Protein AF-K6IDY9-F1 (afdb_monomer)

Nearest PDB structures (foldseek):
  8i21-assembly1_A  TM=3.180E-01  e=1.626E+00  Saccharomyces cerevisiae S288C
  7ocy-assembly1_B  TM=3.130E-01  e=2.986E+00  Enterococcus faecalis
  8rf1-assembly1_B  TM=3.976E-01  e=8.918E+00  Bacillus subtilis
  7ubt-assembly1_A  TM=2.195E-01  e=3.807E+00  Homo sapiens

pLDDT: mean 85.9, std 13.73, range [34.91, 97.25]

Mean predicted aligned error: 7.65 Å

Secondary structure (DSSP, 8-state):
------SEEEEEEE-TTS-EEEEEEEPP-HHHHHHHHHHHHHHHHHHHHHHHHHHHHHHHHHHHHHHHHHHHGGGPPPHHHHHH-GGGTS-HHHHHHHHHHHHHHHHHHHHHHHHHHHHHHHHBTTGGGGHHHHHTS--BTTB-HHHHHHHHHHHHHHH--TTSGGG--

Solvent-accessible surface area (backbone atoms only — not comparable to full-atom values): 9752 Å² total; per-residue (Å²): 133,85,77,84,74,67,78,45,45,80,43,77,46,76,46,89,89,64,60,75,45,78,42,43,25,31,59,71,42,73,73,52,53,56,53,52,49,59,47,47,59,54,39,54,55,29,50,51,54,19,51,53,35,43,51,52,37,54,48,52,56,49,54,53,50,54,54,40,36,73,73,52,57,92,74,53,73,54,72,70,60,44,70,74,48,44,79,84,73,44,56,71,68,58,50,52,51,50,52,52,38,47,52,52,18,47,52,28,48,53,49,37,53,50,48,54,50,49,54,46,51,72,40,28,54,73,30,81,83,48,49,67,60,64,73,66,48,70,74,54,88,92,52,55,64,57,56,52,53,52,53,49,53,57,50,51,56,26,68,56,59,86,74,67,77,75,75,78,123

Foldseek 3Di:
DDPPPPQFDWDWDAADPGDIDIFTWGADDPVLVVQLVVLVVQLVVLVVQLVVLVVVLVVLLVVLLVVQCVVPPPPRDDSVVCVVCVVVRDDPVSVVVSVVSVVSSVVSQVVNVVSLLVLQVSTTDVSVVVVVVLVPHDDDPPDCPSSVVRSVVSVVVNVDDPVPVPPDD

Sequence (169 aa):
MSYNVSPYNETSIVLSGGGEITLPIHLSTIGLHERLSKIQDKLELAIEQHTIAF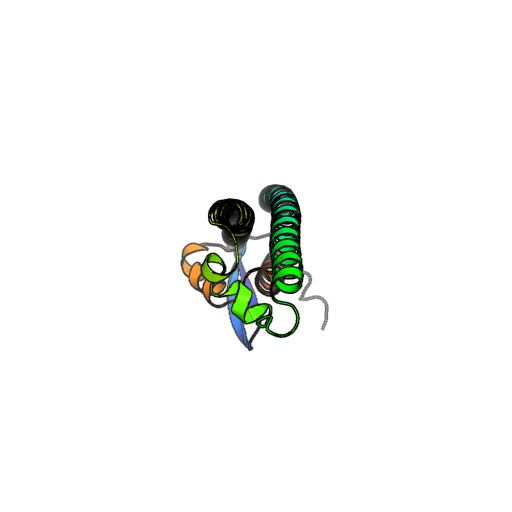NETNHVISELYESYKLLVLEDAVSFVDFCKDLTQYVSEKDCTLFVKKQKEARKYGDKILTLLREKFQVTVFESEKYIEVLNRIPFFYPDFSNIFKFLNEVELATKRNPGESSRKK

Radius of gyration: 22.49 Å; Cα contacts (8 Å, |Δi|>4): 143; chains: 1; bounding box: 52×31×72 Å

Structure (mmCIF, N/CA/C/O backbone):
data_AF-K6IDY9-F1
#
_entry.id   AF-K6IDY9-F1
#
loop_
_atom_site.group_PDB
_atom_site.id
_atom_site.type_symbol
_atom_site.label_atom_id
_atom_site.label_alt_id
_atom_site.label_comp_id
_atom_site.label_asym_id
_atom_site.label_entity_id
_atom_site.label_seq_id
_atom_site.pdbx_PDB_ins_code
_atom_site.Cartn_x
_atom_site.Cartn_y
_atom_site.Cartn_z
_atom_site.occupancy
_atom_site.B_iso_or_equiv
_atom_site.auth_seq_id
_atom_site.auth_comp_id
_atom_site.auth_asym_id
_atom_site.auth_atom_id
_atom_site.pdbx_PDB_model_num
ATOM 1 N N . MET A 1 1 ? 25.370 3.578 -40.507 1.00 38.12 1 MET A N 1
ATOM 2 C CA . MET A 1 1 ? 24.564 2.555 -39.815 1.00 38.12 1 MET A CA 1
ATOM 3 C C . MET A 1 1 ? 23.777 3.254 -38.726 1.00 38.12 1 MET A C 1
ATOM 5 O O . MET A 1 1 ? 24.370 3.715 -37.761 1.00 38.12 1 MET A O 1
ATOM 9 N N . SER A 1 2 ? 22.480 3.447 -38.936 1.00 36.50 2 SER A N 1
ATOM 10 C CA . SER A 1 2 ? 21.563 3.981 -37.931 1.00 36.50 2 SER A CA 1
ATOM 11 C C . SER A 1 2 ? 21.327 2.888 -36.894 1.00 36.50 2 SER A C 1
ATOM 13 O O . SER A 1 2 ? 20.609 1.925 -37.149 1.00 36.50 2 SER A O 1
ATOM 15 N N . TYR A 1 3 ? 21.984 2.999 -35.742 1.00 45.84 3 TYR A N 1
ATOM 16 C CA . TYR A 1 3 ? 21.614 2.198 -34.585 1.00 45.84 3 TYR A CA 1
ATOM 17 C C . TYR A 1 3 ? 20.211 2.645 -34.168 1.00 45.84 3 TYR A C 1
ATOM 19 O O . TYR A 1 3 ? 20.046 3.737 -33.629 1.00 45.84 3 TYR A O 1
ATOM 27 N N . ASN A 1 4 ? 19.198 1.827 -34.460 1.00 46.06 4 ASN A N 1
ATOM 28 C CA . ASN A 1 4 ? 17.888 1.944 -33.827 1.00 46.06 4 ASN A CA 1
ATOM 29 C C . ASN A 1 4 ? 18.073 1.594 -32.348 1.00 46.06 4 ASN A C 1
ATOM 31 O O . ASN A 1 4 ? 17.922 0.445 -31.940 1.00 46.06 4 ASN A O 1
ATOM 35 N N . VAL A 1 5 ? 18.482 2.581 -31.554 1.00 60.47 5 VAL A N 1
ATOM 36 C CA . VAL A 1 5 ? 18.491 2.459 -30.100 1.00 60.47 5 VAL A CA 1
ATOM 37 C C . VAL A 1 5 ? 17.040 2.600 -29.666 1.00 60.47 5 VAL A C 1
ATOM 39 O O . VAL A 1 5 ? 16.503 3.706 -29.623 1.00 60.47 5 VAL A O 1
ATOM 42 N N . SER A 1 6 ? 16.382 1.467 -29.421 1.00 69.06 6 SER A N 1
ATOM 43 C CA . SER A 1 6 ? 15.067 1.464 -28.782 1.00 69.06 6 SER A CA 1
ATOM 44 C C . SER A 1 6 ? 15.169 2.219 -27.448 1.00 69.06 6 SER A C 1
ATOM 46 O O . SER A 1 6 ? 16.109 1.962 -26.692 1.00 69.06 6 SER A O 1
ATOM 48 N N . PRO A 1 7 ? 14.250 3.150 -27.125 1.00 79.50 7 PRO A N 1
ATOM 49 C CA . PRO A 1 7 ? 14.320 3.935 -25.888 1.00 79.50 7 PRO A CA 1
ATOM 50 C C . PRO A 1 7 ? 13.967 3.122 -24.627 1.00 79.50 7 PRO A C 1
ATOM 52 O O . PRO A 1 7 ? 13.993 3.658 -23.515 1.00 79.50 7 PRO A O 1
ATOM 55 N N . TYR A 1 8 ? 13.627 1.842 -24.796 1.00 82.44 8 TYR A N 1
ATOM 56 C CA . TYR A 1 8 ? 13.223 0.913 -23.749 1.00 82.44 8 TYR A CA 1
ATOM 57 C C . TYR A 1 8 ? 13.728 -0.509 -24.038 1.00 82.44 8 TYR A C 1
ATOM 59 O O . TYR A 1 8 ? 13.993 -0.866 -25.190 1.00 82.44 8 TYR A O 1
ATOM 67 N N . ASN A 1 9 ? 13.796 -1.324 -22.985 1.00 84.44 9 ASN A N 1
ATOM 68 C CA . ASN A 1 9 ? 14.003 -2.769 -23.047 1.00 84.44 9 ASN A CA 1
ATOM 69 C C . ASN A 1 9 ? 12.699 -3.493 -22.718 1.00 84.44 9 ASN A C 1
ATOM 71 O O . ASN A 1 9 ? 12.012 -3.116 -21.774 1.00 84.44 9 ASN A O 1
ATOM 75 N N . GLU A 1 10 ? 12.378 -4.568 -23.427 1.00 87.31 10 GLU A N 1
ATOM 76 C CA . GLU A 1 10 ? 11.294 -5.457 -23.007 1.00 87.31 10 GLU A CA 1
ATOM 77 C C . GLU A 1 10 ? 11.794 -6.394 -21.911 1.00 87.31 10 GLU A C 1
ATOM 79 O O . GLU A 1 10 ? 12.860 -7.001 -22.025 1.00 87.31 10 GLU A O 1
ATOM 84 N N . THR A 1 11 ? 11.046 -6.492 -20.818 1.00 84.94 11 THR A N 1
ATOM 85 C CA . THR A 1 11 ? 11.328 -7.440 -19.740 1.00 84.94 11 THR A CA 1
ATOM 86 C C . THR A 1 11 ? 10.069 -8.179 -19.363 1.00 84.94 11 THR A C 1
ATOM 88 O O . THR A 1 11 ? 9.024 -7.569 -19.146 1.00 84.94 11 THR A O 1
ATOM 91 N N . SER A 1 12 ? 10.195 -9.492 -19.228 1.00 86.38 12 SER A N 1
ATOM 92 C CA . SER A 1 12 ? 9.155 -10.316 -18.643 1.00 86.38 12 SER A CA 1
ATOM 93 C C . SER A 1 12 ? 9.264 -10.365 -17.122 1.00 86.38 12 SER A C 1
ATOM 95 O O . SER A 1 12 ? 10.337 -10.626 -16.574 1.00 86.38 12 SER A O 1
ATOM 97 N N . ILE A 1 13 ? 8.142 -10.134 -16.448 1.00 85.50 13 ILE A N 1
ATOM 98 C CA . ILE A 1 13 ? 8.007 -10.164 -14.991 1.00 85.50 13 ILE A CA 1
ATOM 99 C C . ILE A 1 13 ? 6.927 -11.177 -14.626 1.00 85.50 13 ILE A C 1
ATOM 101 O O . ILE A 1 13 ? 5.865 -11.218 -15.249 1.00 85.50 13 ILE A O 1
ATOM 105 N N . VAL A 1 14 ? 7.197 -11.999 -13.614 1.00 83.00 14 VAL A N 1
ATOM 106 C CA . VAL A 1 14 ? 6.251 -13.007 -13.126 1.00 83.00 14 VAL A CA 1
ATOM 107 C C . VAL A 1 14 ? 5.389 -12.391 -12.031 1.00 83.00 14 VAL A C 1
ATOM 109 O O . VAL A 1 14 ? 5.899 -11.869 -11.044 1.00 83.00 14 VAL A O 1
ATOM 112 N N . LEU A 1 15 ? 4.070 -12.459 -12.189 1.00 79.50 15 LEU A N 1
ATOM 113 C CA . LEU A 1 15 ? 3.131 -11.910 -11.214 1.00 79.50 15 LEU A CA 1
ATOM 114 C C . LEU A 1 15 ? 2.950 -12.847 -10.009 1.00 79.50 15 LEU A C 1
ATOM 116 O O . LEU A 1 15 ? 2.961 -14.077 -10.131 1.00 79.50 15 LEU A O 1
ATOM 120 N N . SER A 1 16 ? 2.711 -12.258 -8.834 1.00 68.62 16 SER A N 1
ATOM 121 C CA . SER A 1 16 ? 2.279 -12.985 -7.635 1.00 68.62 16 SER A CA 1
ATOM 122 C C . SER A 1 16 ? 0.907 -13.624 -7.887 1.00 68.62 16 SER A C 1
ATOM 124 O O . SER A 1 16 ? -0.102 -12.928 -7.899 1.00 68.62 16 SER A O 1
ATOM 126 N N . GLY A 1 17 ? 0.872 -14.941 -8.107 1.00 67.06 17 GLY A N 1
ATOM 127 C CA . GLY A 1 17 ? -0.341 -15.683 -8.494 1.00 67.06 17 GLY A CA 1
ATOM 128 C C . GLY A 1 17 ? -0.213 -16.455 -9.811 1.00 67.06 17 GLY A C 1
ATOM 129 O O . GLY A 1 17 ? -1.101 -17.232 -10.148 1.00 67.06 17 GLY A O 1
ATOM 130 N N . GLY A 1 18 ? 0.912 -16.298 -10.516 1.00 69.62 18 GLY A N 1
ATOM 131 C CA . GLY A 1 18 ? 1.159 -16.934 -11.806 1.00 69.62 18 GLY A CA 1
ATOM 132 C C . GLY A 1 18 ? 0.784 -16.026 -12.978 1.00 69.62 18 GLY A C 1
ATOM 133 O O . GLY A 1 18 ? -0.021 -15.107 -12.854 1.00 69.62 18 GLY A O 1
ATOM 134 N N . GLY A 1 19 ? 1.408 -16.283 -14.125 1.00 77.06 19 GLY A N 1
ATOM 135 C CA . GLY A 1 19 ? 1.336 -15.415 -15.297 1.00 77.06 19 GLY A CA 1
ATOM 136 C C . GLY A 1 19 ? 2.592 -14.560 -15.449 1.00 77.06 19 GLY A C 1
ATOM 137 O O . GLY A 1 19 ? 3.124 -14.011 -14.486 1.00 77.06 19 GLY A O 1
ATOM 138 N N . GLU A 1 20 ? 3.074 -14.486 -16.682 1.00 85.12 20 GLU A N 1
ATOM 139 C CA . GLU A 1 20 ? 4.225 -13.690 -17.089 1.00 85.12 20 GLU A CA 1
ATOM 140 C C . GLU A 1 20 ? 3.715 -12.498 -17.897 1.00 85.12 20 GLU A C 1
ATOM 142 O O . GLU A 1 20 ? 2.829 -12.649 -18.743 1.00 85.12 20 GLU A O 1
ATOM 147 N N . ILE A 1 21 ? 4.236 -11.308 -17.610 1.00 86.94 21 ILE A N 1
ATOM 148 C CA . ILE A 1 21 ? 3.858 -10.090 -18.316 1.00 86.94 21 ILE A CA 1
ATOM 149 C C . ILE A 1 21 ? 5.097 -9.400 -18.854 1.00 86.94 21 ILE A C 1
ATOM 151 O O . ILE A 1 21 ? 6.070 -9.195 -18.131 1.00 86.94 21 ILE A O 1
ATOM 155 N N . THR A 1 22 ? 5.062 -9.046 -20.131 1.00 89.56 22 THR A N 1
ATOM 156 C CA . THR A 1 22 ? 6.149 -8.315 -20.774 1.00 89.56 22 THR A CA 1
ATOM 157 C C . THR A 1 22 ? 5.866 -6.823 -20.678 1.00 89.56 22 THR A C 1
ATOM 159 O O . THR A 1 22 ? 4.805 -6.359 -21.096 1.00 89.56 22 THR A O 1
ATOM 162 N N . LEU A 1 23 ? 6.808 -6.077 -20.106 1.00 90.69 23 LEU A N 1
ATOM 163 C CA . LEU A 1 23 ? 6.736 -4.630 -19.956 1.00 90.69 23 LEU A CA 1
ATOM 164 C C . LEU A 1 23 ? 7.880 -3.958 -20.714 1.00 90.69 23 LEU A C 1
ATOM 166 O O . LEU A 1 23 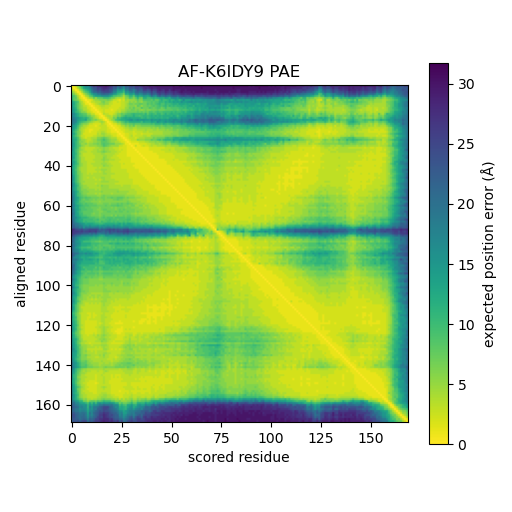? 9.025 -4.411 -20.613 1.00 90.69 23 LEU A O 1
ATOM 170 N N . PRO A 1 24 ? 7.608 -2.854 -21.424 1.00 91.81 24 PRO A N 1
ATOM 171 C CA . PRO A 1 24 ? 8.651 -1.989 -21.944 1.00 91.81 24 PRO A CA 1
ATOM 172 C C . PRO A 1 24 ? 9.185 -1.114 -20.803 1.00 91.81 24 PRO A C 1
ATOM 174 O O . PRO A 1 24 ? 8.483 -0.270 -20.257 1.00 91.81 24 PRO A O 1
ATOM 177 N N . ILE A 1 25 ? 10.434 -1.319 -20.412 1.00 90.94 25 ILE A N 1
ATOM 178 C CA . ILE A 1 25 ? 11.077 -0.661 -19.274 1.00 90.94 25 ILE A CA 1
ATOM 179 C C . ILE A 1 25 ? 12.100 0.356 -19.779 1.00 90.94 25 ILE A C 1
ATOM 181 O O . ILE A 1 25 ? 12.894 0.066 -20.676 1.00 90.94 25 ILE A O 1
ATOM 185 N N . HIS A 1 26 ? 12.101 1.556 -19.200 1.00 87.31 26 HIS A N 1
ATOM 186 C CA . HIS A 1 26 ? 13.070 2.596 -19.529 1.00 87.31 26 HIS A CA 1
ATOM 187 C C . HIS A 1 26 ? 14.515 2.132 -19.299 1.00 87.31 26 HIS A C 1
ATOM 189 O O . HIS A 1 26 ? 14.833 1.466 -18.312 1.00 87.31 26 HIS A O 1
ATOM 195 N N . LEU A 1 27 ? 15.412 2.544 -20.198 1.00 83.81 27 LEU A N 1
ATOM 196 C CA . LEU A 1 27 ? 16.846 2.311 -20.044 1.00 83.81 27 LEU A CA 1
ATOM 197 C C . LEU A 1 27 ? 17.410 3.041 -18.815 1.00 83.81 27 LEU A C 1
ATOM 199 O O . LEU A 1 27 ? 17.022 4.173 -18.506 1.00 83.81 27 LEU A O 1
ATOM 203 N N . SER A 1 28 ? 18.386 2.407 -18.161 1.00 83.75 28 SER A N 1
ATOM 204 C CA . SER A 1 28 ? 19.150 2.994 -17.056 1.00 83.75 28 SER A CA 1
ATOM 205 C C . SER A 1 28 ? 19.803 4.313 -17.480 1.00 83.75 28 SER A C 1
ATOM 207 O O . SER A 1 28 ? 20.655 4.344 -18.367 1.00 83.75 28 SER A O 1
ATOM 209 N N . THR A 1 29 ? 19.426 5.413 -16.829 1.00 84.75 29 THR A N 1
ATOM 210 C CA . THR A 1 29 ? 20.029 6.742 -17.022 1.00 84.75 29 THR A CA 1
ATOM 211 C C . THR A 1 29 ? 20.164 7.447 -15.678 1.00 84.75 29 THR A C 1
ATOM 213 O O . THR A 1 29 ? 19.381 7.191 -14.766 1.00 84.75 29 THR A O 1
ATOM 216 N N . ILE A 1 30 ? 21.117 8.377 -15.549 1.00 83.88 30 ILE A N 1
ATOM 217 C CA . ILE A 1 30 ? 21.296 9.168 -14.314 1.00 83.88 30 ILE A CA 1
ATOM 218 C C . ILE A 1 30 ? 19.984 9.873 -13.929 1.00 83.88 30 ILE A C 1
ATOM 220 O O . ILE A 1 30 ? 19.530 9.757 -12.795 1.00 83.88 30 ILE A O 1
ATOM 224 N N . GLY A 1 31 ? 19.304 10.501 -14.896 1.00 87.31 31 GLY A N 1
ATOM 225 C CA . GLY A 1 31 ? 18.021 11.171 -14.658 1.00 87.31 31 GLY A CA 1
ATOM 226 C C . GLY A 1 31 ? 16.860 10.228 -14.304 1.00 87.31 31 GLY A C 1
ATOM 227 O O . GLY A 1 31 ? 15.883 10.660 -13.692 1.00 87.31 31 GLY A O 1
ATOM 228 N N . LEU A 1 32 ? 16.921 8.940 -14.665 1.00 88.44 32 LEU A N 1
ATOM 229 C CA . LEU A 1 32 ? 15.981 7.933 -14.161 1.00 88.44 32 LEU A CA 1
ATOM 230 C C . LEU A 1 32 ? 16.250 7.647 -12.678 1.00 88.44 32 LEU A C 1
ATOM 232 O O . LEU A 1 32 ? 15.324 7.731 -11.874 1.00 88.44 32 LEU A O 1
ATOM 236 N N . HIS A 1 33 ? 17.509 7.394 -12.310 1.00 88.69 33 HIS A N 1
ATOM 237 C CA . HIS A 1 33 ? 17.902 7.113 -10.922 1.00 88.69 33 HIS A CA 1
ATOM 238 C C . HIS A 1 33 ? 17.588 8.273 -9.978 1.00 88.69 33 HIS A C 1
ATOM 240 O O . HIS A 1 33 ? 17.046 8.045 -8.903 1.00 88.69 33 HIS A O 1
ATOM 246 N N . GLU A 1 34 ? 17.827 9.519 -10.392 1.00 90.69 34 GLU A N 1
ATOM 247 C CA . GLU A 1 34 ? 17.468 10.699 -9.592 1.00 90.69 34 GLU A CA 1
ATOM 248 C C . GLU A 1 34 ? 15.959 10.799 -9.328 1.00 90.69 34 GLU A C 1
ATOM 250 O O . GLU A 1 34 ? 15.537 11.144 -8.222 1.00 90.69 34 GLU A O 1
ATOM 255 N N . ARG A 1 35 ? 15.124 10.500 -10.333 1.00 92.25 35 ARG A N 1
ATOM 256 C CA . ARG A 1 35 ? 13.662 10.501 -10.175 1.00 92.25 35 ARG A CA 1
ATOM 257 C C . ARG A 1 35 ? 13.205 9.378 -9.249 1.00 92.25 35 ARG A C 1
ATOM 259 O O . ARG A 1 35 ? 12.384 9.630 -8.372 1.00 92.25 35 ARG A O 1
ATOM 266 N N . LEU A 1 36 ? 13.761 8.177 -9.408 1.00 93.00 36 LEU A N 1
ATOM 267 C CA . LEU A 1 36 ? 13.458 7.032 -8.548 1.00 93.00 36 LEU A CA 1
ATOM 268 C C . LEU A 1 36 ? 13.886 7.275 -7.099 1.00 93.00 36 LEU A C 1
ATOM 270 O O . LEU A 1 36 ? 13.103 6.996 -6.200 1.00 93.00 36 LEU A O 1
ATOM 274 N N . SER A 1 37 ? 15.061 7.871 -6.874 1.00 93.06 37 SER A N 1
ATOM 275 C CA . SER A 1 37 ? 15.534 8.241 -5.533 1.00 93.06 37 SER A CA 1
ATOM 276 C C . SER A 1 37 ? 14.577 9.220 -4.854 1.00 93.06 37 SER A C 1
ATOM 278 O O . SER A 1 37 ? 14.148 8.979 -3.735 1.00 93.06 37 SER A O 1
ATOM 280 N N . LYS A 1 38 ? 14.141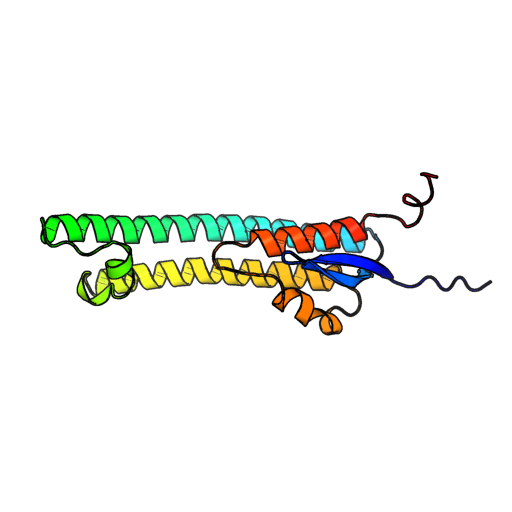 10.278 -5.554 1.00 95.50 38 LYS A N 1
ATOM 281 C CA . LYS A 1 38 ? 13.170 11.242 -5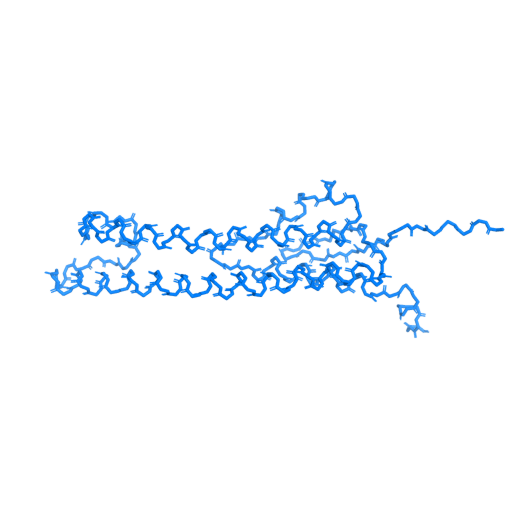.001 1.00 95.50 38 LYS A CA 1
ATOM 282 C C . LYS A 1 38 ? 11.821 10.606 -4.660 1.00 95.50 38 LYS A C 1
ATOM 284 O O . LYS A 1 38 ? 11.147 11.066 -3.740 1.00 95.50 38 LYS A O 1
ATOM 289 N N . ILE A 1 39 ? 11.386 9.608 -5.432 1.00 96.00 39 ILE A N 1
ATOM 290 C CA . ILE A 1 39 ? 10.163 8.853 -5.131 1.00 96.00 39 ILE A CA 1
ATOM 291 C C . ILE A 1 39 ? 10.392 7.969 -3.904 1.00 96.00 39 ILE A C 1
ATOM 293 O O . ILE A 1 39 ? 9.537 7.949 -3.024 1.00 96.00 39 ILE A O 1
ATOM 297 N N . GLN A 1 40 ? 11.541 7.297 -3.823 1.00 94.75 40 GLN A N 1
ATOM 298 C CA . GLN A 1 40 ? 11.915 6.441 -2.701 1.00 94.75 40 GLN A CA 1
ATOM 299 C C . GLN A 1 40 ? 11.946 7.219 -1.376 1.00 94.75 40 GLN A C 1
ATOM 301 O O . GLN A 1 40 ? 11.294 6.795 -0.428 1.00 94.75 40 GLN A O 1
ATOM 306 N N . ASP A 1 41 ? 12.562 8.404 -1.338 1.00 96.62 41 ASP A N 1
ATOM 307 C CA . ASP A 1 41 ? 12.604 9.247 -0.131 1.00 96.62 41 ASP A CA 1
ATOM 308 C C . ASP A 1 41 ? 11.189 9.626 0.353 1.00 96.62 41 ASP A C 1
ATOM 310 O O . ASP A 1 41 ? 10.858 9.571 1.540 1.00 96.62 41 ASP A O 1
ATOM 314 N N . LYS A 1 42 ? 10.301 9.994 -0.582 1.00 97.25 42 LYS A N 1
ATOM 315 C CA . LYS A 1 42 ? 8.897 10.318 -0.268 1.00 97.25 42 LYS A CA 1
ATOM 316 C C . LYS A 1 42 ? 8.113 9.095 0.198 1.00 97.25 42 LYS A C 1
ATOM 318 O O . LYS A 1 42 ? 7.189 9.241 1.002 1.00 97.25 42 LYS A O 1
ATOM 323 N N . LEU A 1 43 ? 8.428 7.931 -0.361 1.00 96.56 43 LEU A N 1
ATOM 324 C CA . LEU A 1 43 ? 7.774 6.661 -0.080 1.00 96.56 43 LEU A CA 1
ATOM 325 C C . LEU A 1 43 ? 8.129 6.177 1.322 1.00 96.56 43 LEU A C 1
ATOM 327 O O . LEU A 1 43 ? 7.224 5.823 2.068 1.00 96.56 43 LEU A O 1
ATOM 331 N N . GLU A 1 44 ? 9.399 6.263 1.712 1.00 96.12 44 GLU A N 1
ATOM 332 C CA . GLU A 1 44 ? 9.864 5.957 3.069 1.00 96.12 44 GLU A CA 1
ATOM 333 C C . GLU A 1 44 ? 9.156 6.822 4.112 1.00 96.12 44 GLU A C 1
ATOM 335 O O . GLU A 1 44 ? 8.549 6.292 5.044 1.00 96.12 44 GLU A O 1
ATOM 340 N N . LEU A 1 45 ? 9.102 8.139 3.888 1.00 96.81 45 LEU A N 1
ATOM 341 C CA . LEU A 1 45 ? 8.373 9.050 4.771 1.00 96.81 45 LEU A CA 1
ATOM 342 C C . LEU A 1 45 ? 6.874 8.710 4.853 1.00 96.81 45 LEU A C 1
ATOM 344 O O . LEU A 1 45 ? 6.270 8.787 5.920 1.00 96.81 45 LEU A O 1
ATOM 348 N N . ALA A 1 46 ? 6.241 8.356 3.730 1.00 95.94 46 ALA A N 1
ATOM 349 C CA . ALA A 1 46 ? 4.824 7.995 3.717 1.00 95.94 46 ALA A CA 1
ATOM 350 C C . ALA A 1 46 ? 4.551 6.672 4.456 1.00 95.94 46 ALA A C 1
ATOM 352 O O . ALA A 1 46 ? 3.536 6.574 5.144 1.00 95.94 46 ALA A O 1
ATOM 353 N N . ILE A 1 47 ? 5.450 5.687 4.344 1.00 95.38 47 ILE A N 1
ATOM 354 C CA . ILE A 1 47 ? 5.384 4.410 5.074 1.00 95.38 47 ILE A CA 1
ATOM 355 C C . ILE A 1 47 ? 5.524 4.643 6.575 1.00 95.38 47 ILE A C 1
ATOM 357 O O . ILE A 1 47 ? 4.747 4.087 7.349 1.00 95.38 47 ILE A O 1
ATOM 361 N N . GLU A 1 48 ? 6.470 5.482 6.993 1.00 96.75 48 GLU A N 1
ATOM 362 C CA . GLU A 1 48 ? 6.653 5.829 8.402 1.00 96.75 48 GLU A CA 1
ATOM 363 C C . GLU A 1 48 ? 5.387 6.487 8.974 1.00 96.75 48 GLU A C 1
ATOM 365 O O . GLU A 1 48 ? 4.832 6.019 9.970 1.00 96.75 48 GLU A O 1
ATOM 370 N N . GLN A 1 49 ? 4.862 7.509 8.287 1.00 96.62 49 GLN A N 1
ATOM 371 C CA . GLN A 1 49 ? 3.626 8.202 8.673 1.00 96.62 49 GLN A CA 1
ATOM 372 C C . GLN A 1 49 ? 2.423 7.253 8.755 1.00 96.62 49 GLN A C 1
ATOM 374 O O . GLN A 1 49 ? 1.648 7.306 9.712 1.00 96.62 49 GLN A O 1
ATOM 379 N N . HIS A 1 50 ? 2.269 6.375 7.760 1.00 96.81 50 HIS A N 1
ATOM 380 C CA . HIS A 1 50 ? 1.210 5.369 7.730 1.00 96.81 50 HIS A CA 1
ATOM 381 C C . HIS A 1 50 ? 1.327 4.392 8.896 1.00 96.81 50 HIS A C 1
ATOM 383 O O . HIS A 1 50 ? 0.340 4.168 9.591 1.00 96.81 50 HIS A O 1
ATOM 389 N N . THR A 1 51 ? 2.527 3.870 9.145 1.00 94.62 51 THR A N 1
ATOM 390 C CA . THR A 1 51 ? 2.788 2.891 10.206 1.00 94.62 51 THR A CA 1
ATOM 391 C C . THR A 1 51 ? 2.446 3.467 11.576 1.00 94.62 51 THR A C 1
ATOM 393 O O . THR A 1 51 ? 1.741 2.824 12.353 1.00 94.62 51 THR A O 1
ATOM 396 N N . ILE A 1 52 ? 2.881 4.699 11.857 1.00 96.06 52 ILE A N 1
ATO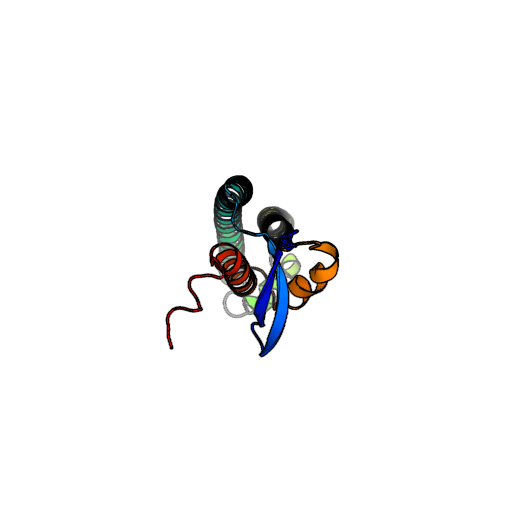M 397 C CA . ILE A 1 52 ? 2.575 5.391 13.115 1.00 96.06 52 ILE A CA 1
ATOM 398 C C . ILE A 1 52 ? 1.059 5.574 13.264 1.00 96.06 52 ILE A C 1
ATOM 400 O O . ILE A 1 52 ? 0.476 5.103 14.239 1.00 96.06 52 ILE A O 1
ATOM 404 N N . ALA A 1 53 ? 0.398 6.178 12.272 1.00 94.50 53 ALA A N 1
ATOM 405 C CA . ALA A 1 53 ? -1.039 6.447 12.332 1.00 94.50 53 ALA A CA 1
ATOM 406 C C . ALA A 1 53 ? -1.884 5.161 12.425 1.00 94.50 53 ALA A C 1
ATOM 408 O O . ALA A 1 53 ? -2.902 5.122 13.124 1.00 94.50 53 ALA A O 1
ATOM 409 N N . PHE A 1 54 ? -1.471 4.095 11.737 1.00 94.50 54 PHE A N 1
ATOM 410 C CA . PHE A 1 54 ? -2.135 2.796 11.772 1.00 94.50 54 PHE A CA 1
ATOM 411 C C . PHE A 1 54 ? -1.986 2.124 13.142 1.00 94.50 54 PHE A C 1
ATOM 413 O O . PHE A 1 54 ? -2.979 1.663 13.704 1.00 94.50 54 PHE A O 1
ATOM 420 N N . ASN A 1 55 ? -0.782 2.138 13.720 1.00 94.50 55 ASN A N 1
ATOM 421 C CA . ASN A 1 55 ? -0.534 1.594 15.055 1.00 94.50 55 ASN A CA 1
ATOM 422 C C . ASN A 1 55 ? -1.298 2.363 16.136 1.00 94.50 55 ASN A C 1
ATOM 424 O O . ASN A 1 55 ? -1.913 1.741 16.999 1.00 94.50 55 ASN A O 1
ATOM 428 N N . GLU A 1 56 ? -1.341 3.695 16.060 1.00 94.00 56 GLU A N 1
ATOM 429 C CA . GLU A 1 56 ? -2.168 4.505 16.959 1.00 94.00 56 GLU A CA 1
ATOM 430 C C . GLU A 1 56 ? -3.656 4.164 16.836 1.00 94.00 56 GLU A C 1
ATOM 432 O O . GLU A 1 56 ? -4.357 4.056 17.838 1.00 94.00 56 GLU A O 1
ATOM 437 N N . THR A 1 57 ? -4.152 3.980 15.610 1.00 93.19 57 THR A N 1
ATOM 438 C CA . THR A 1 57 ? -5.552 3.603 15.369 1.00 93.19 57 THR A CA 1
ATOM 439 C C . THR A 1 57 ? -5.865 2.230 15.973 1.00 93.19 57 THR A C 1
ATOM 441 O O . THR A 1 57 ? -6.897 2.070 16.626 1.00 93.19 57 THR A O 1
ATOM 444 N N . ASN A 1 58 ? -4.961 1.256 15.809 1.00 92.75 58 ASN A N 1
ATOM 445 C CA . ASN A 1 58 ? -5.096 -0.086 16.382 1.00 92.75 58 ASN A CA 1
ATOM 446 C C . ASN A 1 58 ? -5.025 -0.086 17.911 1.00 92.75 58 ASN A C 1
ATOM 448 O O . ASN A 1 58 ? -5.738 -0.846 18.567 1.00 92.75 58 ASN A O 1
ATOM 452 N N . HIS A 1 59 ? -4.186 0.771 18.486 1.00 93.44 59 HIS A N 1
ATOM 453 C CA . HIS A 1 59 ? -4.114 0.937 19.929 1.00 93.44 59 HIS A CA 1
ATOM 454 C C . HIS A 1 59 ? -5.440 1.472 20.481 1.00 93.44 59 HIS A C 1
ATOM 456 O O . HIS A 1 59 ? -6.019 0.843 21.361 1.00 93.44 59 HIS A O 1
ATOM 462 N N . VAL A 1 60 ? -5.984 2.535 19.876 1.00 93.19 60 VAL A N 1
ATOM 463 C CA . VAL A 1 60 ? -7.266 3.129 20.291 1.00 93.19 60 VAL A CA 1
ATOM 464 C C . VAL A 1 60 ? -8.406 2.114 20.239 1.00 93.19 60 VAL A C 1
ATOM 466 O O . VAL A 1 60 ? -9.159 1.996 21.200 1.00 93.19 60 VAL A O 1
ATOM 469 N N . ILE A 1 61 ? -8.547 1.348 19.152 1.00 93.75 61 ILE A N 1
ATOM 470 C CA . ILE A 1 61 ? -9.638 0.362 19.075 1.00 93.75 61 ILE A CA 1
ATOM 471 C C . ILE A 1 61 ? -9.475 -0.776 20.086 1.00 93.75 61 ILE A C 1
ATOM 473 O O . ILE A 1 61 ? -10.469 -1.282 20.604 1.00 93.75 61 ILE A O 1
ATOM 477 N N . SER A 1 62 ? -8.233 -1.146 20.403 1.00 92.75 62 SER A N 1
ATOM 478 C CA . SER A 1 62 ? -7.948 -2.150 21.427 1.00 92.75 62 SER A CA 1
ATOM 479 C C . SER A 1 62 ? -8.337 -1.639 22.815 1.00 92.75 62 SER A C 1
ATOM 481 O O . SER A 1 62 ? -9.026 -2.342 23.544 1.00 92.75 62 SER A O 1
ATOM 483 N N . GLU A 1 63 ? -7.986 -0.397 23.163 1.00 93.06 63 GLU A N 1
ATOM 484 C CA . GLU A 1 63 ? -8.376 0.220 24.440 1.00 93.06 63 GLU A CA 1
ATOM 485 C C . GLU A 1 63 ? -9.896 0.356 24.587 1.00 93.06 63 GLU A C 1
ATOM 487 O O . GLU A 1 63 ? -10.445 0.098 25.662 1.00 93.06 63 GLU A O 1
ATOM 492 N N . LEU A 1 64 ? -10.591 0.713 23.503 1.00 93.25 64 LEU A N 1
ATOM 493 C CA . LEU A 1 64 ? -12.053 0.768 23.485 1.00 93.25 64 LEU A CA 1
ATOM 494 C C . LEU A 1 64 ? -12.667 -0.614 23.724 1.00 93.25 64 LEU A C 1
ATOM 496 O O . LEU A 1 64 ? -13.628 -0.733 24.482 1.00 93.25 64 LEU A O 1
ATOM 500 N N . TYR A 1 65 ? -12.094 -1.660 23.128 1.00 93.56 65 TYR A N 1
ATOM 501 C CA . TYR A 1 65 ? -12.559 -3.027 23.334 1.00 93.56 65 TYR A CA 1
ATOM 502 C C . TYR A 1 65 ? -12.297 -3.539 24.754 1.00 93.56 65 TYR A C 1
ATOM 504 O O . TYR A 1 65 ? -13.176 -4.149 25.359 1.00 93.56 65 TYR A O 1
ATOM 512 N N . GLU A 1 66 ? -11.118 -3.269 25.321 1.00 92.06 66 GLU A N 1
ATOM 513 C CA . GLU A 1 66 ? -10.824 -3.607 26.720 1.00 92.06 66 GLU A CA 1
ATOM 514 C C . GLU A 1 66 ? -11.785 -2.895 27.678 1.00 92.06 66 GLU A C 1
ATOM 516 O O . GLU A 1 66 ? -12.342 -3.519 28.580 1.00 92.06 66 GLU A O 1
ATOM 521 N N . SER A 1 67 ? -12.047 -1.608 27.437 1.00 90.50 67 SER A N 1
ATOM 522 C CA . SER A 1 67 ? -12.999 -0.826 28.231 1.00 90.50 67 SER A CA 1
ATOM 523 C C . SER A 1 67 ? -14.416 -1.391 28.134 1.00 90.50 67 SER A C 1
ATOM 525 O O . SER A 1 67 ? -15.097 -1.525 29.148 1.00 90.50 67 SER A O 1
ATOM 527 N N . TYR A 1 68 ? -14.846 -1.779 26.930 1.00 89.94 68 TYR A N 1
ATOM 528 C CA . TYR A 1 68 ? -16.122 -2.456 26.712 1.00 89.94 68 TYR A CA 1
ATOM 529 C C . TYR A 1 68 ? -16.205 -3.767 27.507 1.00 89.94 68 TYR A C 1
ATOM 531 O O . TYR A 1 68 ? -17.150 -3.946 28.271 1.00 89.94 68 TYR A O 1
ATOM 539 N N . LYS A 1 69 ? -15.196 -4.645 27.416 1.00 90.56 69 LYS A N 1
ATOM 540 C CA . LYS A 1 69 ? -15.172 -5.923 28.154 1.00 90.56 69 LYS A CA 1
ATOM 541 C C . LYS A 1 69 ? -15.322 -5.743 29.664 1.00 90.56 69 LYS A C 1
ATOM 543 O O . LYS A 1 69 ? -16.030 -6.516 30.302 1.00 90.56 69 LYS A O 1
ATOM 548 N N . LEU A 1 70 ? -14.697 -4.714 30.236 1.00 88.12 70 LEU A N 1
ATOM 549 C CA . LEU A 1 70 ? -14.818 -4.414 31.666 1.00 88.12 70 LEU A CA 1
ATOM 550 C C . LEU A 1 70 ? -16.244 -4.013 32.081 1.00 88.12 70 LEU A C 1
ATOM 552 O O . LEU A 1 70 ? -16.607 -4.208 33.238 1.00 88.12 70 LEU A O 1
ATOM 556 N N . LEU A 1 71 ? -17.048 -3.472 31.161 1.00 85.25 71 LEU A N 1
ATOM 557 C CA . LEU A 1 71 ? -18.426 -3.048 31.426 1.00 85.25 71 LEU A CA 1
ATOM 558 C C . LEU A 1 71 ? -19.445 -4.190 31.296 1.00 85.25 71 LEU A C 1
ATOM 560 O O . LEU A 1 71 ? -20.402 -4.224 32.065 1.00 85.25 71 LEU A O 1
ATOM 564 N N . VAL A 1 72 ? -19.256 -5.106 30.339 1.00 84.19 72 VAL A N 1
ATOM 565 C CA . VAL A 1 72 ? -20.193 -6.223 30.062 1.00 84.19 72 VAL A CA 1
ATOM 566 C C . VAL A 1 72 ? -19.803 -7.562 30.694 1.00 84.19 72 VAL A C 1
ATOM 568 O O . VAL A 1 72 ? -20.608 -8.490 30.666 1.00 84.19 72 VAL A O 1
ATOM 571 N N . LEU A 1 73 ? -18.618 -7.672 31.303 1.00 75.81 73 LEU A N 1
ATOM 572 C CA . LEU A 1 73 ? -18.149 -8.872 32.009 1.00 75.81 73 LEU A CA 1
ATOM 573 C C . LEU A 1 73 ? -18.199 -10.143 31.127 1.00 75.81 73 LEU A C 1
ATOM 575 O O . LEU A 1 73 ? -17.415 -10.251 30.186 1.00 75.81 73 LEU A O 1
ATOM 579 N N . GLU A 1 74 ? -19.066 -11.116 31.435 1.00 72.44 74 GLU A N 1
ATOM 580 C CA . GLU A 1 74 ? -19.098 -12.440 30.784 1.00 72.44 74 GLU A CA 1
ATOM 581 C C . GLU A 1 74 ? -19.762 -12.446 29.392 1.00 72.44 74 GLU A C 1
ATOM 583 O O . GLU A 1 74 ? -19.504 -13.357 28.608 1.00 72.44 74 GLU A O 1
ATOM 588 N N . ASP A 1 75 ? -20.541 -11.414 29.045 1.00 78.56 75 ASP A N 1
ATOM 589 C CA . ASP A 1 75 ? -21.331 -11.353 27.800 1.00 78.56 75 ASP A CA 1
ATOM 590 C C . ASP A 1 75 ? -20.660 -10.533 26.678 1.00 78.56 75 ASP A C 1
ATOM 592 O O . ASP A 1 75 ? -21.311 -10.068 25.738 1.00 78.56 75 ASP A O 1
ATOM 596 N N . ALA A 1 76 ? -19.347 -10.305 26.761 1.00 81.19 76 ALA A N 1
ATOM 597 C CA . ALA A 1 76 ? -18.640 -9.506 25.766 1.00 81.19 76 ALA A CA 1
ATOM 598 C C . ALA A 1 76 ? -18.609 -10.187 24.385 1.00 81.19 76 ALA A C 1
ATOM 600 O O . ALA A 1 76 ? -18.197 -11.341 24.240 1.00 81.19 76 ALA A O 1
ATOM 601 N N . VAL A 1 77 ? -18.970 -9.437 23.338 1.00 89.56 77 VAL A N 1
ATOM 602 C CA . VAL A 1 77 ? -18.852 -9.915 21.952 1.00 89.56 77 VAL A CA 1
ATOM 603 C C . VAL A 1 77 ? -17.390 -10.090 21.529 1.00 89.56 77 VAL A C 1
ATOM 605 O O . VAL A 1 77 ? -16.462 -9.530 22.123 1.00 89.56 77 VAL A O 1
ATOM 608 N N . SER A 1 78 ? -17.170 -10.848 20.451 1.00 90.56 78 SER A N 1
ATOM 609 C CA . SER A 1 78 ? -15.840 -11.004 19.859 1.00 90.56 78 SER A CA 1
ATOM 610 C C . SER A 1 78 ? -15.277 -9.658 19.375 1.00 90.56 78 SER A C 1
ATOM 612 O O . SER A 1 78 ? -16.027 -8.778 18.952 1.00 90.56 78 SER A O 1
ATOM 614 N N . PHE A 1 79 ? -13.949 -9.502 19.363 1.00 89.12 79 PHE A N 1
ATOM 615 C CA . PHE A 1 79 ? -13.302 -8.288 18.840 1.00 89.12 79 PHE A CA 1
ATOM 616 C C . PHE A 1 79 ? -13.693 -7.991 17.383 1.00 89.12 79 PHE A C 1
ATOM 618 O O . PHE A 1 79 ? -13.839 -6.836 16.988 1.00 89.12 79 PHE A O 1
ATOM 625 N N . VAL A 1 80 ? -13.896 -9.039 16.581 1.00 89.00 80 VAL A N 1
ATOM 626 C CA . VAL A 1 80 ? -14.302 -8.905 15.178 1.00 89.00 80 VAL A CA 1
ATOM 627 C C . VAL A 1 80 ? -15.708 -8.321 15.079 1.00 89.00 80 VAL A C 1
ATOM 629 O O . VAL A 1 80 ? -15.932 -7.426 14.268 1.00 89.00 80 VAL A O 1
ATOM 632 N N . ASP A 1 81 ? -16.647 -8.790 15.901 1.00 90.06 81 ASP A N 1
ATOM 633 C CA . ASP A 1 81 ? -18.022 -8.282 15.891 1.00 90.06 81 ASP A CA 1
ATOM 634 C C . ASP A 1 81 ? -18.122 -6.887 16.513 1.00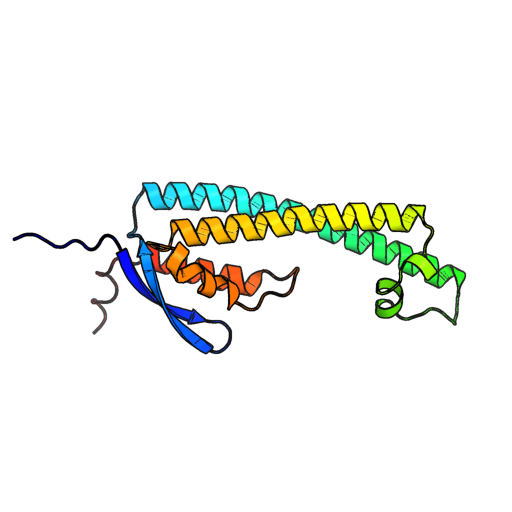 90.06 81 ASP A C 1
ATOM 636 O O . ASP A 1 81 ? -18.837 -6.037 15.987 1.00 90.06 81 ASP A O 1
ATOM 640 N N . PHE A 1 82 ? -17.315 -6.608 17.539 1.00 90.88 82 PHE A N 1
ATOM 641 C CA . PHE A 1 82 ? -17.133 -5.264 18.088 1.00 90.88 82 PHE A CA 1
ATOM 642 C C . PHE A 1 82 ? -16.680 -4.262 17.015 1.00 90.88 82 PHE A C 1
ATOM 644 O O . PHE A 1 82 ? -17.247 -3.180 16.883 1.00 90.88 82 PHE A O 1
ATOM 651 N N . CYS A 1 83 ? -15.695 -4.638 16.192 1.00 88.12 83 CYS A N 1
ATOM 652 C CA . CYS A 1 83 ? -15.190 -3.784 15.117 1.00 88.12 83 CYS A CA 1
ATOM 653 C C . CYS A 1 83 ? -16.189 -3.577 13.964 1.00 88.12 83 CYS A C 1
ATOM 655 O O . CYS A 1 83 ? -16.071 -2.584 13.245 1.00 88.12 83 CYS A O 1
ATOM 657 N N . LYS A 1 84 ? -17.148 -4.493 13.752 1.00 87.69 84 LYS A N 1
ATOM 658 C CA . LYS A 1 84 ? -18.152 -4.369 12.675 1.00 87.69 84 LYS A CA 1
ATOM 659 C C . LYS A 1 84 ? -19.161 -3.262 12.949 1.00 87.69 84 LYS A C 1
ATOM 661 O O . LYS A 1 84 ? -19.576 -2.596 12.004 1.00 87.69 84 LYS A O 1
ATOM 666 N N . ASP A 1 85 ? -19.544 -3.075 14.209 1.00 85.56 85 ASP A N 1
ATOM 667 C CA . ASP A 1 85 ? -20.488 -2.032 14.602 1.00 85.56 85 ASP A CA 1
ATOM 668 C C . ASP A 1 85 ? -20.099 -1.382 15.933 1.00 85.56 85 ASP A C 1
ATOM 670 O O . ASP A 1 85 ? -20.747 -1.550 16.965 1.00 85.56 85 ASP A O 1
ATOM 674 N N . LEU A 1 86 ? -19.024 -0.591 15.886 1.00 87.81 86 LEU A N 1
ATOM 675 C CA . LEU A 1 86 ? -18.537 0.204 17.019 1.00 87.81 86 LEU A CA 1
ATOM 676 C C . LEU A 1 86 ? -19.636 1.041 17.684 1.00 87.81 86 LEU A C 1
ATOM 678 O O . LEU A 1 86 ? -19.592 1.252 18.894 1.00 87.81 86 LEU A O 1
ATOM 682 N N . THR A 1 87 ? -20.605 1.526 16.903 1.00 88.94 87 THR A N 1
ATOM 683 C CA . THR A 1 87 ? -21.621 2.471 17.384 1.00 88.94 87 THR A CA 1
ATOM 684 C C . THR A 1 87 ? -22.562 1.858 18.417 1.00 88.94 87 THR A C 1
ATOM 686 O O . THR A 1 87 ? -23.152 2.587 19.209 1.00 88.94 87 THR A O 1
ATOM 689 N N . GLN A 1 88 ? -22.659 0.525 18.457 1.00 87.75 88 GLN A N 1
ATOM 690 C CA . GLN A 1 88 ? -23.443 -0.202 19.456 1.00 87.75 88 GLN A CA 1
ATOM 691 C C . GLN A 1 88 ? -22.743 -0.308 20.815 1.00 87.75 88 GLN A C 1
ATOM 693 O O . GLN A 1 88 ? -23.408 -0.516 21.829 1.00 87.75 88 GLN A O 1
ATOM 698 N N . TYR A 1 89 ? -21.415 -0.183 20.849 1.00 87.81 89 TYR A N 1
ATOM 699 C CA . TYR A 1 89 ? -20.603 -0.539 22.018 1.00 87.81 89 TYR A CA 1
ATOM 700 C C . TYR A 1 89 ? -19.800 0.629 22.590 1.00 87.81 89 TYR A C 1
ATOM 702 O O . TYR A 1 89 ? -19.332 0.565 23.725 1.00 87.81 89 TYR A O 1
ATOM 710 N N . VAL A 1 90 ? -19.610 1.686 21.802 1.00 89.38 90 VAL A N 1
ATOM 711 C CA . VAL A 1 90 ? -18.711 2.797 22.105 1.00 89.38 90 VAL A CA 1
ATOM 712 C C . VAL A 1 90 ? -19.465 4.120 22.002 1.00 89.38 90 VAL A C 1
ATOM 714 O O . VAL A 1 90 ? -20.376 4.275 21.191 1.00 89.38 90 VAL A O 1
ATOM 717 N N . SER A 1 91 ? -19.079 5.105 22.820 1.00 90.56 91 SER A N 1
ATOM 718 C CA . SER A 1 91 ? -19.692 6.435 22.786 1.00 90.56 91 SER A CA 1
ATOM 719 C C . SER A 1 91 ? -19.549 7.098 21.406 1.00 90.56 91 SER A C 1
ATOM 721 O O . SER A 1 91 ? -18.570 6.880 20.687 1.00 90.56 91 SER A O 1
ATOM 723 N N . GLU A 1 92 ? -20.490 7.973 21.043 1.00 91.88 92 GLU A N 1
ATOM 724 C CA . GLU A 1 92 ? -20.439 8.719 19.774 1.00 91.88 92 GLU A CA 1
ATOM 725 C C . GLU A 1 92 ? -19.138 9.529 19.631 1.00 91.88 92 GLU A C 1
ATOM 727 O O . GLU A 1 92 ? -18.538 9.605 18.551 1.00 91.88 92 GLU A O 1
ATOM 732 N N . LYS A 1 93 ? -18.660 10.101 20.743 1.00 91.75 93 LYS A N 1
ATOM 733 C CA . LYS A 1 93 ? -17.422 10.883 20.792 1.00 91.75 93 LYS A CA 1
ATOM 734 C C . LYS A 1 93 ? -16.204 10.024 20.452 1.00 91.75 93 LYS A C 1
ATOM 736 O O . LYS A 1 93 ? -15.376 10.437 19.637 1.00 91.75 93 LYS A O 1
ATOM 741 N N . ASP A 1 94 ? -16.109 8.839 21.043 1.00 91.56 94 ASP A N 1
ATOM 742 C CA . ASP A 1 94 ? -14.979 7.933 20.838 1.00 91.56 94 ASP A CA 1
ATOM 743 C C . ASP A 1 94 ? -15.026 7.286 19.449 1.00 91.56 94 ASP A C 1
ATOM 745 O O . ASP A 1 94 ? -13.999 7.206 18.773 1.00 91.56 94 ASP A O 1
ATOM 749 N N . CYS A 1 95 ? -16.223 6.952 18.953 1.00 90.56 95 CYS A N 1
ATOM 750 C CA . CYS A 1 95 ? -16.430 6.534 17.564 1.00 90.56 95 CYS A CA 1
ATOM 751 C C . CYS A 1 95 ? -15.929 7.601 16.582 1.00 90.56 95 CYS A C 1
ATOM 753 O O . CYS A 1 95 ? -15.195 7.301 15.639 1.00 90.56 95 CYS A O 1
ATOM 755 N N . THR A 1 96 ? -16.280 8.867 16.818 1.00 91.25 96 THR A N 1
ATOM 756 C CA . THR A 1 96 ? -15.854 9.988 15.970 1.00 91.25 96 THR A CA 1
ATOM 757 C C . THR A 1 96 ? -14.333 10.149 15.971 1.00 91.25 96 THR A C 1
ATOM 759 O O . THR A 1 96 ? -13.725 10.351 14.914 1.00 91.25 96 THR A O 1
ATOM 762 N N . LEU A 1 97 ? -13.699 10.033 17.142 1.00 90.62 97 LEU A N 1
ATOM 763 C CA . LEU A 1 97 ? -12.245 10.103 17.273 1.00 90.62 97 LEU A CA 1
ATOM 764 C C . LEU A 1 97 ? -11.552 8.941 16.547 1.00 90.62 97 LEU A C 1
ATOM 766 O O . LEU A 1 97 ? -10.601 9.175 15.796 1.00 90.62 97 LEU A O 1
ATOM 770 N N . PHE A 1 98 ? -12.051 7.716 16.722 1.00 92.12 98 PHE A N 1
ATOM 771 C CA . PHE A 1 98 ? -11.542 6.528 16.040 1.00 92.12 98 PHE A CA 1
ATOM 772 C C . PHE A 1 98 ? -11.643 6.669 14.517 1.00 92.12 98 PHE A C 1
ATOM 774 O O . PHE A 1 98 ? -10.644 6.521 13.813 1.00 92.12 98 PHE A O 1
ATOM 781 N N . VAL A 1 99 ? -12.813 7.058 13.999 1.00 91.50 99 VAL A N 1
ATOM 782 C CA . VAL A 1 99 ? -13.026 7.285 12.559 1.00 91.50 99 VAL A CA 1
ATOM 783 C C . VAL A 1 99 ? -12.080 8.360 12.022 1.00 91.50 99 VAL A C 1
ATOM 785 O O . VAL A 1 99 ? -11.561 8.229 10.912 1.00 91.50 99 VAL A O 1
ATOM 788 N N . LYS A 1 100 ? -11.819 9.425 12.790 1.00 92.62 100 LYS A N 1
ATOM 789 C CA . LYS A 1 100 ? -10.861 10.466 12.395 1.00 92.62 100 LYS A CA 1
ATOM 790 C C . LYS A 1 100 ? -9.444 9.901 12.249 1.00 92.62 100 LYS A C 1
ATOM 792 O O . LYS A 1 100 ? -8.817 10.147 11.220 1.00 92.62 100 LYS A O 1
ATOM 797 N N . LYS A 1 101 ? -8.965 9.124 13.226 1.00 92.88 101 LYS A N 1
ATOM 798 C CA . LYS A 1 101 ? -7.642 8.473 13.175 1.00 92.88 101 LYS A CA 1
ATOM 799 C C . LYS A 1 101 ? -7.541 7.460 12.033 1.00 92.88 101 LYS A C 1
ATOM 801 O O . LYS A 1 101 ? -6.583 7.491 11.267 1.00 92.88 101 LYS A O 1
ATOM 806 N N . GLN A 1 102 ? -8.580 6.651 11.828 1.00 92.69 102 GLN A N 1
ATOM 807 C CA . GLN A 1 102 ? -8.637 5.699 10.719 1.00 92.69 102 GLN A CA 1
ATOM 808 C C . GLN A 1 102 ? -8.569 6.402 9.352 1.00 92.69 102 GLN A C 1
ATOM 810 O O . GLN A 1 102 ? -7.847 5.954 8.459 1.00 92.69 102 GLN A O 1
ATOM 815 N N . LYS A 1 103 ? -9.282 7.525 9.181 1.00 93.62 103 LYS A N 1
ATOM 816 C CA . LYS A 1 103 ? -9.211 8.347 7.960 1.00 93.62 103 LYS A CA 1
ATOM 817 C C . LYS A 1 103 ? -7.813 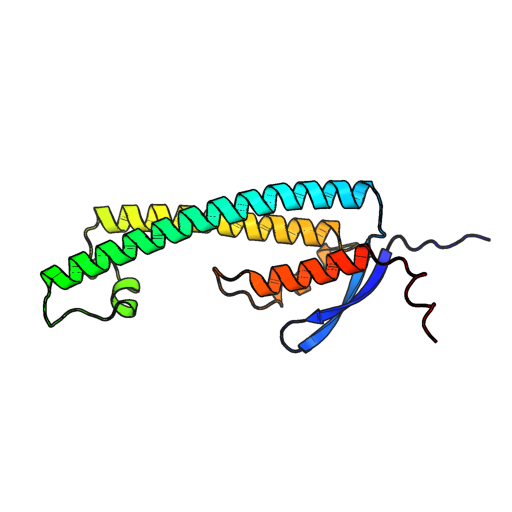8.920 7.735 1.00 93.62 103 LYS A C 1
ATOM 819 O O . LYS A 1 103 ? -7.360 8.975 6.595 1.00 93.62 103 LYS A O 1
ATOM 824 N N . GLU A 1 104 ? -7.135 9.338 8.797 1.00 93.31 104 GLU A N 1
ATOM 825 C CA . GLU A 1 104 ? -5.761 9.831 8.721 1.00 93.31 104 GLU A CA 1
ATOM 826 C C . GLU A 1 104 ? -4.776 8.728 8.310 1.00 93.31 104 GLU A C 1
ATOM 828 O O . GLU A 1 104 ? -4.020 8.921 7.358 1.00 93.31 104 GLU A O 1
ATOM 833 N N . ALA A 1 105 ? -4.845 7.547 8.932 1.00 93.62 105 ALA A N 1
ATOM 834 C CA . ALA A 1 105 ? -4.044 6.395 8.520 1.00 93.62 105 ALA A CA 1
ATOM 835 C C . ALA A 1 105 ? -4.297 6.047 7.044 1.00 93.62 105 ALA A C 1
ATOM 837 O O . ALA A 1 105 ? -3.359 5.917 6.258 1.00 93.62 105 ALA A O 1
ATOM 838 N N . ARG A 1 106 ? -5.568 6.003 6.624 1.00 94.25 106 ARG A N 1
ATOM 839 C CA . ARG A 1 106 ? -5.935 5.735 5.228 1.00 94.25 106 ARG A CA 1
ATOM 840 C C . ARG A 1 106 ? -5.361 6.767 4.259 1.00 94.25 106 ARG A C 1
ATOM 842 O O . ARG A 1 106 ? -4.846 6.378 3.220 1.00 94.25 106 ARG A O 1
ATOM 849 N N . LYS A 1 107 ? -5.368 8.055 4.612 1.00 95.31 107 LYS A N 1
ATOM 850 C CA . LYS A 1 107 ? -4.771 9.120 3.790 1.00 95.31 107 LYS A CA 1
ATOM 851 C C . LYS A 1 107 ? -3.284 8.867 3.508 1.00 95.31 107 LYS A C 1
ATOM 853 O O . LYS A 1 107 ? -2.835 9.091 2.385 1.00 95.31 107 LYS A O 1
ATOM 858 N N . TYR A 1 108 ? -2.516 8.406 4.497 1.00 94.50 108 TYR A N 1
ATOM 859 C CA . TYR A 1 108 ? -1.115 8.030 4.273 1.00 94.50 108 TYR A CA 1
ATOM 860 C C . TYR A 1 108 ? -0.994 6.758 3.424 1.00 94.50 108 TYR A C 1
ATOM 862 O O . TYR A 1 108 ? -0.146 6.705 2.537 1.00 94.50 108 TYR A O 1
ATOM 870 N N . GLY A 1 109 ? -1.887 5.782 3.612 1.00 94.00 109 GLY A N 1
ATOM 871 C CA . GLY A 1 109 ? -1.969 4.593 2.757 1.00 94.00 109 GLY A CA 1
ATOM 872 C C . GLY A 1 109 ? -2.236 4.928 1.283 1.00 94.00 109 GLY A C 1
ATOM 873 O O . GLY A 1 109 ? -1.540 4.440 0.395 1.00 94.00 109 GLY A O 1
ATOM 874 N N . ASP A 1 110 ? -3.174 5.836 1.012 1.00 94.69 110 ASP A N 1
ATOM 875 C CA . ASP A 1 110 ? -3.489 6.310 -0.343 1.00 94.69 110 ASP A CA 1
ATOM 876 C C . ASP A 1 110 ? -2.300 7.068 -0.970 1.00 94.69 110 ASP A C 1
ATOM 878 O O . ASP A 1 110 ? -2.035 6.971 -2.174 1.00 94.69 110 ASP A O 1
ATOM 882 N N . LYS A 1 111 ? -1.528 7.791 -0.148 1.00 96.38 111 LYS A N 1
ATOM 883 C CA . LYS A 1 111 ? -0.282 8.444 -0.575 1.00 96.38 111 LYS A CA 1
ATOM 884 C C . LYS A 1 111 ? 0.787 7.422 -0.972 1.00 96.38 111 LYS A C 1
ATOM 886 O O . LYS A 1 111 ? 1.451 7.632 -1.985 1.00 96.38 111 LYS A O 1
ATOM 891 N N . ILE A 1 112 ? 0.928 6.316 -0.234 1.00 96.44 112 ILE A N 1
ATOM 892 C CA . ILE A 1 112 ? 1.817 5.204 -0.612 1.00 96.44 112 ILE A CA 1
ATOM 893 C C . ILE A 1 112 ? 1.401 4.659 -1.981 1.00 96.44 112 ILE A C 1
ATOM 895 O O . ILE A 1 112 ? 2.230 4.614 -2.884 1.00 96.44 112 ILE A O 1
ATOM 899 N N . LEU A 1 113 ? 0.117 4.336 -2.187 1.00 94.69 113 LEU A N 1
ATOM 900 C CA . LEU A 1 113 ? -0.376 3.832 -3.479 1.00 94.69 113 LEU A CA 1
ATOM 901 C C . LEU A 1 113 ? -0.093 4.796 -4.638 1.00 94.69 113 LEU A C 1
ATOM 903 O O . LEU A 1 113 ? 0.313 4.369 -5.719 1.00 94.69 113 LEU A O 1
ATOM 907 N N . THR A 1 114 ? -0.256 6.098 -4.401 1.00 95.81 114 THR A N 1
ATOM 908 C CA . THR A 1 114 ? 0.051 7.138 -5.391 1.00 95.81 114 THR A CA 1
ATOM 909 C C . THR A 1 114 ? 1.535 7.122 -5.767 1.00 95.81 114 THR A C 1
ATOM 911 O O . THR A 1 114 ? 1.866 7.086 -6.949 1.00 95.81 114 THR A O 1
ATOM 914 N N . LEU A 1 115 ? 2.437 7.064 -4.783 1.00 96.75 115 LEU A N 1
ATOM 915 C CA . LEU A 1 115 ? 3.884 7.013 -5.018 1.00 96.75 115 LEU A CA 1
ATOM 916 C C . LEU A 1 115 ? 4.325 5.709 -5.701 1.00 96.75 115 LEU A C 1
ATOM 918 O O . LEU A 1 115 ? 5.215 5.728 -6.549 1.00 96.75 115 LEU A O 1
ATOM 922 N N . LEU A 1 116 ? 3.685 4.580 -5.385 1.00 95.25 116 LEU A N 1
ATOM 923 C CA . LEU A 1 116 ? 3.920 3.304 -6.070 1.00 95.25 116 LEU A CA 1
ATOM 924 C C . LEU A 1 116 ? 3.502 3.376 -7.546 1.00 95.25 116 LEU A C 1
ATOM 926 O O . LEU A 1 116 ? 4.228 2.897 -8.419 1.00 95.25 116 LEU A O 1
ATOM 930 N N . ARG A 1 117 ? 2.380 4.042 -7.847 1.00 95.19 117 ARG A N 1
ATOM 931 C CA . ARG A 1 117 ? 1.963 4.319 -9.227 1.00 95.19 117 ARG A CA 1
ATOM 932 C C . ARG A 1 117 ? 2.945 5.242 -9.948 1.00 95.19 117 ARG A C 1
ATOM 934 O O . ARG A 1 117 ? 3.313 4.948 -11.081 1.00 95.19 117 ARG A O 1
ATOM 941 N N . GLU A 1 118 ? 3.410 6.309 -9.302 1.00 95.38 118 GLU A N 1
ATOM 942 C CA . GLU A 1 118 ? 4.441 7.190 -9.869 1.00 95.38 118 GLU A CA 1
ATOM 943 C C . GLU A 1 118 ? 5.729 6.409 -10.176 1.00 95.38 118 GLU A C 1
ATOM 945 O O . GLU A 1 118 ? 6.299 6.547 -11.259 1.00 95.38 118 GLU A O 1
ATOM 950 N N . LYS A 1 119 ? 6.161 5.523 -9.266 1.00 95.00 119 LYS A N 1
ATOM 951 C CA . LYS A 1 119 ? 7.331 4.652 -9.466 1.00 95.00 119 LYS A CA 1
ATOM 952 C C . LYS A 1 119 ? 7.168 3.761 -10.701 1.00 95.00 119 LYS A C 1
ATOM 954 O O . LYS A 1 119 ? 8.101 3.631 -11.495 1.00 95.00 119 LYS A O 1
ATOM 959 N N . PHE A 1 120 ? 5.982 3.190 -10.908 1.00 94.75 120 PHE A N 1
ATOM 960 C CA . PHE A 1 120 ? 5.665 2.434 -12.121 1.00 94.75 120 PHE A CA 1
ATOM 961 C C . PHE A 1 120 ? 5.747 3.301 -13.382 1.00 94.75 120 PHE A C 1
ATOM 963 O O . PHE A 1 120 ? 6.409 2.930 -14.345 1.00 94.75 120 PHE A O 1
ATOM 970 N N . GLN A 1 121 ? 5.127 4.482 -13.369 1.00 93.88 121 GLN A N 1
ATOM 971 C CA . GLN A 1 121 ? 5.111 5.389 -14.522 1.00 93.88 121 GLN A CA 1
ATOM 972 C C . GLN A 1 121 ? 6.505 5.904 -14.900 1.00 93.88 121 GLN A C 1
ATOM 974 O O . GLN A 1 121 ? 6.781 6.176 -16.063 1.00 93.88 121 GLN A O 1
ATOM 979 N N . VAL A 1 122 ? 7.405 6.022 -13.923 1.00 93.00 122 VAL A N 1
ATOM 980 C CA . VAL A 1 122 ? 8.802 6.398 -14.163 1.00 93.00 122 VAL A CA 1
ATOM 981 C C . VAL A 1 122 ? 9.624 5.240 -14.736 1.00 93.00 122 VAL A C 1
ATOM 983 O O . VAL A 1 122 ? 10.575 5.486 -15.477 1.00 93.00 122 VAL A O 1
ATOM 986 N N . THR A 1 123 ? 9.288 3.992 -14.406 1.00 92.12 123 THR A N 1
ATOM 987 C CA . THR A 1 123 ? 10.053 2.809 -14.834 1.00 92.12 123 THR A CA 1
ATOM 988 C C . THR A 1 123 ? 9.560 2.209 -16.149 1.00 92.12 123 THR A C 1
ATOM 990 O O . THR A 1 123 ? 10.380 1.721 -16.925 1.00 92.12 123 THR A O 1
ATOM 993 N N . VAL A 1 124 ? 8.261 2.273 -16.438 1.00 92.69 124 VAL A N 1
ATOM 994 C CA . VAL A 1 124 ? 7.641 1.664 -17.623 1.00 92.69 124 VAL A CA 1
ATOM 995 C C . VAL A 1 124 ? 7.420 2.707 -18.719 1.00 92.69 124 VAL A C 1
ATOM 997 O O . VAL A 1 124 ? 6.771 3.729 -18.512 1.00 92.69 124 VAL A O 1
ATOM 1000 N N . PHE A 1 125 ? 7.940 2.434 -19.911 1.00 90.75 125 PHE A N 1
ATOM 1001 C CA . PHE A 1 125 ? 7.734 3.252 -21.101 1.00 90.75 125 PHE A CA 1
ATOM 1002 C C . PHE A 1 125 ? 6.271 3.160 -21.560 1.00 90.75 125 PHE A C 1
ATOM 1004 O O . PHE A 1 125 ? 5.697 2.076 -21.596 1.00 90.75 125 PHE A O 1
ATOM 1011 N N . GLU A 1 126 ? 5.649 4.291 -21.911 1.00 90.81 126 GLU A N 1
ATOM 1012 C CA . GLU A 1 126 ? 4.207 4.351 -22.225 1.00 90.81 126 GLU A CA 1
ATOM 1013 C C . GLU A 1 126 ? 3.322 3.685 -21.148 1.00 90.81 126 GLU A C 1
ATOM 1015 O O . GLU A 1 126 ? 2.335 3.011 -21.454 1.00 90.81 126 GLU A O 1
ATOM 1020 N N . SER A 1 127 ? 3.670 3.891 -19.874 1.00 91.12 127 SER A N 1
ATOM 1021 C CA . SER A 1 127 ? 3.063 3.249 -18.700 1.00 91.12 127 SER A CA 1
ATOM 1022 C C . SER A 1 127 ? 1.534 3.238 -18.661 1.00 91.12 127 SER A C 1
ATOM 1024 O O . SER A 1 127 ? 0.952 2.295 -18.133 1.00 91.12 127 SER A O 1
ATOM 1026 N N . GLU A 1 128 ? 0.866 4.249 -19.222 1.00 91.19 128 GLU A N 1
ATOM 1027 C CA . GLU A 1 128 ? -0.602 4.316 -19.262 1.00 91.19 128 GLU A CA 1
ATOM 1028 C C . GLU A 1 128 ? -1.231 3.123 -19.998 1.00 91.19 128 GLU A C 1
ATOM 1030 O O . GLU A 1 128 ? -2.303 2.664 -19.613 1.00 91.19 128 GLU A O 1
ATOM 1035 N N . LYS A 1 129 ? -0.542 2.547 -20.997 1.00 91.94 129 LYS A N 1
ATOM 1036 C CA . LYS A 1 129 ? -1.001 1.336 -21.705 1.00 91.94 129 LYS A CA 1
ATOM 1037 C C . LYS A 1 129 ? -0.930 0.075 -20.834 1.00 91.94 129 LYS A C 1
ATOM 1039 O O . LYS A 1 129 ? -1.576 -0.921 -21.148 1.00 91.94 129 LYS A O 1
ATOM 1044 N N . TYR A 1 130 ? -0.157 0.120 -19.750 1.00 91.00 130 TYR A N 1
ATOM 1045 C CA . TYR A 1 130 ? 0.151 -1.018 -18.882 1.00 91.00 130 TYR A CA 1
ATOM 1046 C C . TYR A 1 130 ? -0.360 -0.828 -17.451 1.00 91.00 130 TYR A C 1
ATOM 1048 O O . TYR A 1 130 ? -0.046 -1.633 -16.578 1.00 91.00 130 TYR A O 1
ATOM 1056 N N . ILE A 1 131 ? -1.165 0.203 -17.180 1.00 87.69 131 ILE A N 1
ATOM 1057 C CA . ILE A 1 131 ? -1.625 0.497 -15.817 1.00 87.69 131 ILE A CA 1
ATOM 1058 C C . ILE A 1 131 ? -2.475 -0.636 -15.222 1.00 87.69 131 ILE A C 1
ATOM 1060 O O . ILE A 1 131 ? -2.382 -0.918 -14.030 1.00 87.69 131 ILE A O 1
ATOM 1064 N N . GLU A 1 132 ? -3.220 -1.361 -16.062 1.00 88.12 132 GLU A N 1
ATOM 1065 C CA . GLU A 1 132 ? -4.008 -2.531 -15.653 1.00 88.12 132 GLU A CA 1
ATOM 1066 C C . GLU A 1 132 ? -3.153 -3.659 -15.064 1.00 88.12 132 GLU A C 1
ATOM 1068 O O . GLU A 1 132 ? -3.661 -4.505 -14.331 1.00 88.12 132 GLU A O 1
ATOM 1073 N N . VAL A 1 133 ? -1.846 -3.676 -15.339 1.00 89.12 133 VAL A N 1
ATOM 1074 C CA . VAL A 1 133 ? -0.922 -4.628 -14.714 1.00 89.12 133 VAL A CA 1
ATOM 1075 C C . VAL A 1 133 ? -0.832 -4.391 -13.211 1.00 89.12 133 VAL A C 1
ATOM 1077 O O . VAL A 1 133 ? -0.868 -5.359 -12.457 1.00 89.12 133 VAL A O 1
ATOM 1080 N N . LEU A 1 134 ? -0.798 -3.129 -12.764 1.00 87.19 134 LEU A N 1
ATOM 1081 C CA . LEU A 1 134 ? -0.810 -2.807 -11.334 1.00 87.19 134 LEU A CA 1
ATOM 1082 C C . LEU A 1 134 ? -2.112 -3.261 -10.668 1.00 87.19 134 LEU A C 1
ATOM 1084 O O . LEU A 1 134 ? -2.070 -3.804 -9.568 1.00 87.19 134 LEU A O 1
ATOM 1088 N N . ASN A 1 135 ? -3.250 -3.102 -11.350 1.00 86.62 135 ASN A N 1
ATOM 1089 C CA . ASN A 1 135 ? -4.567 -3.485 -10.827 1.00 86.62 135 ASN A CA 1
ATOM 1090 C C . ASN A 1 135 ? -4.729 -5.004 -10.653 1.00 86.62 135 ASN A C 1
ATOM 1092 O O . ASN A 1 135 ? -5.576 -5.450 -9.883 1.00 86.62 135 ASN A O 1
ATOM 1096 N N . ARG A 1 136 ? -3.932 -5.808 -11.368 1.00 88.25 136 ARG A N 1
ATOM 1097 C CA . ARG A 1 136 ? -3.932 -7.275 -11.250 1.00 88.25 136 ARG A CA 1
ATOM 1098 C C . ARG A 1 136 ? -3.130 -7.784 -10.057 1.00 88.25 136 ARG A C 1
ATOM 1100 O O . ARG A 1 136 ? -3.237 -8.962 -9.729 1.00 88.25 136 ARG A O 1
ATOM 1107 N N . ILE A 1 137 ? -2.313 -6.938 -9.431 1.00 88.75 137 ILE A N 1
ATOM 1108 C CA . ILE A 1 137 ? -1.503 -7.338 -8.282 1.00 88.75 137 ILE A CA 1
ATOM 1109 C C . ILE A 1 137 ? -2.424 -7.446 -7.062 1.00 88.75 137 ILE A C 1
ATOM 1111 O O . ILE A 1 137 ? -3.077 -6.460 -6.714 1.00 88.75 137 ILE A O 1
ATOM 1115 N N . PRO A 1 138 ? -2.473 -8.604 -6.378 1.00 87.88 138 PRO A N 1
ATOM 1116 C CA . PRO A 1 138 ? -3.290 -8.753 -5.184 1.00 87.88 138 PRO A CA 1
ATOM 1117 C C . PRO A 1 138 ? -2.901 -7.730 -4.113 1.00 87.88 138 PRO A C 1
ATOM 1119 O O . PRO A 1 138 ? -1.748 -7.694 -3.669 1.00 87.88 138 PRO A O 1
ATOM 1122 N N . PHE A 1 139 ? -3.877 -6.933 -3.682 1.00 88.75 139 PHE A N 1
ATOM 1123 C CA . PHE A 1 139 ? -3.712 -5.908 -2.660 1.00 88.75 139 PHE A CA 1
ATOM 1124 C C . PHE A 1 139 ? -4.790 -6.042 -1.588 1.00 88.75 139 PHE A C 1
ATOM 1126 O O . PHE A 1 139 ? -5.985 -5.960 -1.876 1.00 88.75 139 PHE A O 1
ATOM 1133 N N . PHE A 1 140 ? -4.350 -6.213 -0.344 1.00 88.31 140 PHE A N 1
ATOM 1134 C CA . PHE A 1 140 ? -5.214 -6.303 0.825 1.00 88.31 140 PHE A CA 1
ATOM 1135 C C . PHE A 1 140 ? -4.707 -5.313 1.861 1.00 88.31 140 PHE A C 1
ATOM 1137 O O . PHE A 1 140 ? -3.785 -5.620 2.609 1.00 88.31 140 PHE A O 1
ATOM 1144 N N . TYR A 1 141 ? -5.283 -4.110 1.889 1.00 85.69 141 TYR A N 1
ATOM 1145 C CA . TYR A 1 141 ? -4.876 -3.086 2.850 1.00 85.69 141 TYR A CA 1
ATOM 1146 C C . TYR A 1 141 ? -4.907 -3.641 4.289 1.00 85.69 141 TYR A C 1
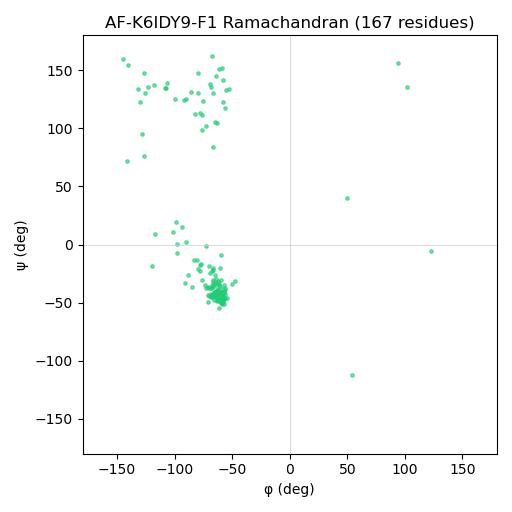ATOM 1148 O O . TYR A 1 141 ? -5.909 -4.254 4.669 1.00 85.69 141 TYR A O 1
ATOM 1156 N N . PRO A 1 142 ? -3.865 -3.403 5.106 1.00 89.12 142 PRO A N 1
ATOM 1157 C CA . PRO A 1 142 ? -2.719 -2.507 4.884 1.00 89.12 142 PRO A CA 1
ATOM 1158 C C . PRO A 1 142 ? -1.464 -3.169 4.278 1.00 89.12 142 PRO A C 1
ATOM 1160 O O . PRO A 1 142 ? -0.388 -2.585 4.344 1.00 89.12 142 PRO A O 1
ATOM 1163 N N . ASP A 1 143 ? -1.557 -4.377 3.721 1.00 90.56 143 ASP A N 1
ATOM 1164 C CA . ASP A 1 143 ? -0.407 -5.100 3.172 1.00 90.56 143 ASP A CA 1
ATOM 1165 C C . ASP A 1 143 ? -0.059 -4.653 1.740 1.00 90.56 143 ASP A C 1
ATOM 1167 O O . ASP A 1 143 ? -0.782 -4.911 0.774 1.00 90.56 143 ASP A O 1
ATOM 1171 N N . PHE A 1 144 ? 1.097 -4.002 1.606 1.00 91.81 144 PHE A N 1
ATOM 1172 C CA . PHE A 1 144 ? 1.655 -3.516 0.340 1.00 91.81 144 PHE A CA 1
ATOM 1173 C C . PHE A 1 144 ? 2.711 -4.461 -0.266 1.00 91.81 144 PHE A C 1
ATOM 1175 O O . PHE A 1 144 ? 3.273 -4.156 -1.322 1.00 91.81 144 PHE A O 1
ATOM 1182 N N . SER A 1 145 ? 3.006 -5.597 0.375 1.00 91.81 145 SER A N 1
ATOM 1183 C CA . SER A 1 145 ? 4.170 -6.446 0.071 1.00 91.81 145 SER A CA 1
ATOM 1184 C C . SER A 1 145 ? 4.227 -6.903 -1.387 1.00 91.81 145 SER A C 1
ATOM 1186 O O . SER A 1 145 ? 5.285 -6.842 -2.016 1.00 91.81 145 SER A O 1
ATOM 1188 N N . ASN A 1 146 ? 3.092 -7.311 -1.962 1.00 90.94 146 ASN A N 1
ATOM 1189 C CA . ASN A 1 146 ? 3.033 -7.770 -3.353 1.00 90.94 146 ASN A CA 1
ATOM 1190 C C . ASN A 1 146 ? 3.345 -6.653 -4.354 1.00 90.94 146 ASN A C 1
ATOM 1192 O O . ASN A 1 146 ? 4.089 -6.879 -5.309 1.00 90.94 146 ASN A O 1
ATOM 1196 N N . ILE A 1 147 ? 2.815 -5.447 -4.124 1.00 92.06 147 ILE A N 1
ATOM 1197 C CA . ILE A 1 147 ? 3.053 -4.295 -5.001 1.00 92.06 147 ILE A CA 1
ATOM 1198 C C . ILE A 1 147 ? 4.516 -3.855 -4.892 1.00 92.06 147 ILE A C 1
ATOM 1200 O O . ILE A 1 147 ? 5.160 -3.620 -5.915 1.00 92.06 147 ILE A O 1
ATOM 1204 N N . PHE A 1 148 ? 5.073 -3.806 -3.676 1.00 93.25 148 PHE A N 1
ATOM 1205 C CA . PHE A 1 148 ? 6.493 -3.505 -3.477 1.00 93.25 148 PHE A CA 1
ATOM 1206 C C . PHE A 1 148 ? 7.396 -4.507 -4.188 1.00 93.25 148 PHE A C 1
ATOM 1208 O O . PHE A 1 148 ? 8.314 -4.104 -4.900 1.00 93.25 148 PHE A O 1
ATOM 1215 N N . LYS A 1 149 ? 7.130 -5.808 -4.026 1.00 91.62 149 LYS A N 1
ATOM 1216 C CA . LYS A 1 149 ? 7.913 -6.861 -4.676 1.00 91.62 149 LYS A CA 1
ATOM 1217 C C . LYS A 1 149 ? 7.897 -6.699 -6.195 1.00 91.62 149 LYS A C 1
ATOM 1219 O O . LYS A 1 149 ? 8.962 -6.662 -6.803 1.00 91.62 149 LYS A O 1
ATOM 1224 N N . PHE A 1 150 ? 6.713 -6.534 -6.781 1.00 92.06 150 PHE A N 1
ATOM 1225 C CA . PHE A 1 150 ? 6.563 -6.319 -8.218 1.00 92.06 150 PHE A CA 1
ATOM 1226 C C . PHE A 1 150 ? 7.344 -5.089 -8.702 1.00 92.06 150 PHE A C 1
ATOM 1228 O O . PHE A 1 150 ? 8.143 -5.188 -9.629 1.00 92.06 150 PHE A O 1
ATOM 1235 N N . LEU A 1 151 ? 7.173 -3.932 -8.056 1.00 92.69 151 LEU A N 1
ATOM 1236 C CA . LEU A 1 151 ? 7.853 -2.703 -8.476 1.00 92.69 151 LEU A CA 1
ATOM 1237 C C . LEU A 1 151 ? 9.367 -2.764 -8.293 1.00 92.69 151 LEU A C 1
ATOM 1239 O O . LEU A 1 151 ? 10.097 -2.161 -9.077 1.00 92.69 151 LEU A O 1
ATOM 1243 N N . ASN A 1 152 ? 9.853 -3.504 -7.299 1.00 91.31 152 ASN A N 1
ATOM 1244 C CA . ASN A 1 152 ? 11.281 -3.745 -7.138 1.00 91.31 152 ASN A CA 1
ATOM 1245 C C . ASN A 1 152 ? 11.830 -4.629 -8.267 1.00 91.31 152 ASN A C 1
ATOM 1247 O O . ASN A 1 152 ? 12.930 -4.370 -8.744 1.00 91.31 152 ASN A O 1
ATOM 1251 N N . GLU A 1 153 ? 11.081 -5.627 -8.743 1.00 89.94 153 GLU A N 1
ATOM 1252 C CA . GLU A 1 153 ? 11.475 -6.424 -9.914 1.00 89.94 153 GLU A CA 1
ATOM 1253 C C . GLU A 1 153 ? 11.515 -5.574 -11.194 1.00 89.94 153 GLU A C 1
ATOM 1255 O O . GLU A 1 153 ? 12.496 -5.644 -11.940 1.00 89.94 153 GLU A O 1
ATOM 1260 N N . VAL A 1 154 ? 10.514 -4.706 -11.399 1.00 90.12 154 VAL A N 1
ATOM 1261 C CA . VAL A 1 154 ? 10.498 -3.721 -12.499 1.00 90.12 154 VAL A CA 1
ATOM 1262 C C . VAL A 1 154 ? 11.718 -2.796 -12.410 1.00 90.12 154 VAL A C 1
ATOM 1264 O O . VAL A 1 154 ? 12.431 -2.596 -13.392 1.00 90.12 154 VAL A O 1
ATOM 1267 N N . GLU A 1 155 ? 12.010 -2.250 -11.228 1.00 88.81 155 GLU A N 1
ATOM 1268 C CA . GLU A 1 155 ? 13.155 -1.361 -11.028 1.00 88.81 155 GLU A CA 1
ATOM 1269 C C . GLU A 1 155 ? 14.489 -2.088 -11.257 1.00 88.81 155 GLU A C 1
ATOM 1271 O O . GLU A 1 155 ? 15.383 -1.563 -11.920 1.00 88.81 155 GLU A O 1
ATOM 1276 N N . LEU A 1 156 ? 14.646 -3.314 -10.758 1.00 86.69 156 LEU A N 1
ATOM 1277 C CA . LEU A 1 156 ? 15.857 -4.108 -10.981 1.00 86.69 156 LEU A CA 1
ATOM 1278 C C . LEU A 1 156 ? 16.086 -4.384 -12.468 1.00 86.69 156 LEU A C 1
ATOM 1280 O O . LEU A 1 156 ? 17.231 -4.373 -12.920 1.00 86.69 156 LEU A O 1
ATOM 1284 N N . ALA A 1 157 ? 15.017 -4.584 -13.237 1.00 84.44 157 ALA A N 1
ATOM 1285 C CA . ALA A 1 157 ? 15.109 -4.734 -14.680 1.00 84.44 157 ALA A CA 1
ATOM 1286 C C . ALA A 1 157 ? 15.606 -3.457 -15.381 1.00 84.44 157 ALA A C 1
ATOM 1288 O O . ALA A 1 157 ? 16.377 -3.572 -16.330 1.00 84.44 157 ALA A O 1
ATOM 1289 N N . THR A 1 158 ? 15.288 -2.256 -14.869 1.00 80.00 158 THR A N 1
ATOM 1290 C CA . THR A 1 158 ? 15.872 -1.000 -15.395 1.00 80.00 158 THR A CA 1
ATOM 1291 C C . THR A 1 158 ? 17.394 -0.951 -15.219 1.00 80.00 158 THR A C 1
ATOM 1293 O O . THR A 1 158 ? 18.087 -0.376 -16.053 1.00 80.00 158 THR A O 1
ATOM 1296 N N . LYS A 1 159 ? 17.930 -1.555 -14.145 1.00 72.69 159 LYS A N 1
ATOM 1297 C CA . LYS A 1 159 ? 19.364 -1.538 -13.791 1.00 72.69 159 LYS A CA 1
ATOM 1298 C C . LYS A 1 159 ? 20.196 -2.543 -14.590 1.00 72.69 159 LYS A C 1
ATOM 1300 O O . LYS A 1 159 ? 21.411 -2.380 -14.678 1.00 72.69 159 LYS A O 1
ATOM 1305 N N . ARG A 1 160 ? 19.571 -3.576 -15.167 1.00 64.38 160 ARG A N 1
ATOM 1306 C CA . ARG A 1 160 ? 20.262 -4.607 -15.953 1.00 64.38 160 ARG A CA 1
ATOM 1307 C C . ARG A 1 160 ? 20.613 -4.059 -17.336 1.00 64.38 160 ARG A C 1
ATOM 1309 O O . ARG A 1 160 ? 19.740 -3.850 -18.174 1.00 64.38 160 ARG A O 1
ATOM 1316 N N . ASN A 1 161 ? 21.904 -3.871 -17.600 1.00 56.28 161 ASN A N 1
ATOM 1317 C CA . ASN A 1 161 ? 22.370 -3.631 -18.963 1.00 56.28 161 ASN A CA 1
ATOM 1318 C C . ASN A 1 161 ? 22.211 -4.924 -19.791 1.00 56.28 161 ASN A C 1
ATOM 1320 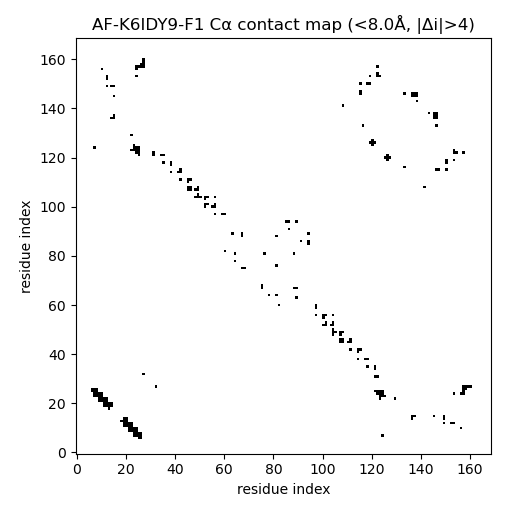O O . ASN A 1 161 ? 22.603 -5.993 -19.314 1.00 56.28 161 ASN A O 1
ATOM 1324 N N . PRO A 1 162 ? 21.741 -4.857 -21.052 1.00 53.22 162 PRO A N 1
ATOM 1325 C CA . PRO A 1 162 ? 21.577 -6.038 -21.910 1.00 53.22 162 PRO A CA 1
ATOM 1326 C C . PRO A 1 162 ? 22.882 -6.824 -22.185 1.00 53.22 162 PRO A C 1
ATOM 1328 O O . PRO A 1 162 ? 22.842 -7.930 -22.716 1.00 53.22 162 PRO A O 1
ATOM 1331 N N . GLY A 1 163 ? 24.047 -6.291 -21.796 1.00 47.75 163 GLY A N 1
ATOM 1332 C CA . GLY A 1 163 ? 25.349 -6.953 -21.922 1.00 47.75 163 GLY A CA 1
ATOM 1333 C C . GLY A 1 163 ? 25.720 -7.941 -20.805 1.00 47.75 163 GLY A C 1
ATOM 1334 O O . GLY A 1 163 ? 26.664 -8.708 -20.990 1.00 47.75 163 GLY A O 1
ATOM 1335 N N . GLU A 1 164 ? 25.020 -7.966 -19.665 1.00 46.97 164 GLU A N 1
ATOM 1336 C CA . GLU A 1 164 ? 25.390 -8.849 -18.538 1.00 46.97 164 GLU A CA 1
ATOM 1337 C C . GLU A 1 164 ? 24.763 -10.249 -18.608 1.00 46.97 164 GLU A C 1
ATOM 1339 O O . GLU A 1 164 ? 25.351 -11.215 -18.123 1.00 46.97 164 GLU A O 1
ATOM 1344 N N . SER A 1 165 ? 23.617 -10.406 -19.272 1.00 45.81 165 SER A N 1
ATOM 1345 C CA . SER A 1 165 ? 22.949 -11.706 -19.438 1.00 45.81 165 SER A CA 1
ATOM 1346 C C . SER A 1 165 ? 23.598 -12.602 -20.502 1.00 45.81 165 SER A C 1
ATOM 1348 O O . SER A 1 165 ? 23.391 -13.813 -20.488 1.00 45.81 165 SER A O 1
ATOM 1350 N N . SER A 1 166 ? 24.437 -12.048 -21.384 1.00 41.31 166 SER A N 1
ATOM 1351 C CA . SER A 1 166 ? 25.074 -12.794 -22.485 1.00 41.31 166 SER A CA 1
ATOM 1352 C C . SER A 1 166 ? 26.428 -13.432 -22.127 1.00 41.31 166 SER A C 1
ATOM 1354 O O . SER A 1 166 ? 27.055 -14.043 -22.986 1.00 41.31 166 SER A O 1
ATOM 1356 N N . ARG A 1 167 ? 26.909 -13.310 -20.879 1.00 40.62 167 ARG A N 1
ATOM 1357 C CA . ARG A 1 167 ? 28.235 -13.819 -20.453 1.00 40.62 167 ARG A CA 1
ATOM 1358 C C . ARG A 1 167 ? 28.226 -15.142 -19.680 1.00 40.62 167 ARG A C 1
ATOM 1360 O O . ARG A 1 167 ? 29.261 -15.537 -19.151 1.00 40.62 167 ARG A O 1
ATOM 1367 N N . LYS A 1 168 ? 27.098 -15.852 -19.620 1.00 40.00 168 LYS A N 1
ATOM 1368 C CA . LYS A 1 168 ? 27.044 -17.216 -19.070 1.00 40.00 168 LYS A CA 1
ATOM 1369 C C . LYS A 1 168 ? 26.404 -18.190 -20.057 1.00 40.00 168 LYS A C 1
ATOM 1371 O O . LYS A 1 168 ? 25.255 -18.577 -19.870 1.00 40.00 168 LYS A O 1
ATOM 1376 N N . LYS A 1 169 ? 27.161 -18.582 -21.079 1.00 34.91 169 LYS A N 1
ATOM 1377 C CA . LYS A 1 169 ? 27.107 -19.904 -21.713 1.00 34.91 169 LYS A CA 1
ATOM 1378 C C . LYS A 1 169 ? 28.506 -20.276 -22.172 1.00 34.91 169 LYS A C 1
ATOM 1380 O O . LYS A 1 169 ? 29.199 -19.362 -22.667 1.00 34.91 169 LYS A O 1
#